Protein AF-A0A1M3E3Q7-F1 (afdb_monomer)

Radius of gyration: 22.4 Å; Cα contacts (8 Å, |Δi|>4): 64; chains: 1; bounding box: 59×40×52 Å

pLDDT: mean 84.43, std 12.58, range [46.28, 97.56]

Secondary structure (DSSP, 8-state):
--GGGHHHHHHHHHHHHHHHHHHHHHHGGG---SEE-HHHHHHHTTS-HHHHHHHHHTT-S--B--SGGG--BEEHHHHHHHHHHT----HHHHHHHHHHHHHHHTT-

Nearest PDB structures (foldseek):
  6amk-assembly1_A  TM=8.339E-01  e=7.427E-02  Streptomyces venezuelae
  5d90-assembly2_C  TM=5.795E-01  e=1.179E-01  Haemophilus influenzae Rd KW20
  2zhh-assembly1_A-2  TM=8.314E-01  e=7.998E-01  Escherichia coli K-12
  6jyw-assembly1_B  TM=6.254E-01  e=6.142E-01  Pseudomonas putida
  3hh0-assembly1_A  TM=6.150E-01  e=1.766E+00  Bacillus cereus ATCC 14579

Solvent-accessible surface area (backbone atoms only — not comparable to full-atom values): 6408 Å² total; per-residue (Å²): 133,70,77,82,55,51,65,61,53,51,52,54,49,50,52,52,50,52,53,49,51,55,52,49,60,68,58,63,77,71,72,72,59,63,70,28,49,59,66,55,49,18,59,76,67,74,49,53,58,65,57,51,52,52,31,50,76,68,65,72,52,74,71,43,67,80,35,79,96,59,36,63,33,28,49,46,69,52,47,51,52,54,54,55,72,73,53,80,79,47,77,64,54,57,50,53,54,50,52,55,52,54,57,59,61,74,74,112

Sequence (108 aa):
MNFEEVPGAIEQIFEKISEINNKIEKSSVNELPEVMSIEQVAEMLHCSKQTIYNRISQKTIPHTKNGENGATLFLRSDVLSWLRSFSIKTKQDQFTERESKLKSVRKK

Foldseek 3Di:
DDPVCVVVVVVVVVVVVVVVVVVVVVVPPDPDDQKDALVSLCVVVVHDSVVVVVCVVVVLADWDQPDVVSGIIDGPVRRVVSVVVPDDDDPVNVVVVVVVVVVVVVVD

Mean predicted aligned error: 12.28 Å

Structure (mmCIF, N/CA/C/O backbone):
data_AF-A0A1M3E3Q7-F1
#
_entry.id   AF-A0A1M3E3Q7-F1
#
loop_
_atom_site.group_PDB
_atom_site.id
_atom_site.type_symbol
_atom_site.label_atom_id
_atom_site.label_alt_id
_atom_site.label_comp_id
_atom_site.label_asym_id
_atom_site.label_entity_id
_atom_site.label_seq_id
_atom_site.pdbx_PDB_ins_code
_atom_site.Cartn_x
_atom_site.Cartn_y
_atom_site.Cartn_z
_atom_site.occupancy
_atom_site.B_iso_or_equiv
_atom_site.auth_seq_id
_atom_site.auth_comp_id
_atom_site.auth_asym_id
_atom_site.auth_atom_id
_atom_site.pdbx_PDB_model_num
ATOM 1 N N . MET A 1 1 ? -47.228 -4.442 27.120 1.00 48.84 1 MET A N 1
ATOM 2 C CA . MET A 1 1 ? -46.301 -3.575 26.365 1.00 48.84 1 MET A CA 1
ATOM 3 C C . MET A 1 1 ? -46.715 -2.156 26.704 1.00 48.84 1 MET A C 1
ATOM 5 O O . MET A 1 1 ? -47.843 -1.808 26.378 1.00 48.84 1 MET A O 1
ATOM 9 N N . ASN A 1 2 ? -45.931 -1.431 27.507 1.00 58.50 2 ASN A N 1
ATOM 10 C CA . ASN A 1 2 ? -46.343 -0.107 27.974 1.00 58.50 2 ASN A CA 1
ATOM 11 C C . ASN A 1 2 ? -46.080 0.911 26.857 1.00 58.50 2 ASN A C 1
ATOM 13 O O . ASN A 1 2 ? -44.958 1.023 26.370 1.00 58.50 2 ASN A O 1
ATOM 17 N N . PHE A 1 3 ? -47.125 1.602 26.406 1.00 66.31 3 PHE A N 1
ATOM 18 C CA . PHE A 1 3 ? -47.060 2.529 25.268 1.00 66.31 3 PHE A CA 1
ATOM 19 C C . PHE A 1 3 ? -46.198 3.770 25.578 1.00 66.31 3 PHE A C 1
ATOM 21 O O . PHE A 1 3 ? -45.718 4.442 24.670 1.00 66.31 3 PHE A O 1
ATOM 28 N N . GLU A 1 4 ? -45.945 4.032 26.862 1.00 69.25 4 GLU A N 1
ATOM 29 C CA . GLU A 1 4 ? -45.153 5.161 27.363 1.00 69.25 4 GLU A CA 1
ATOM 30 C C . GLU A 1 4 ? -43.641 5.030 27.119 1.00 69.25 4 GLU A C 1
ATOM 32 O O . GLU A 1 4 ? -42.935 6.032 27.132 1.00 69.25 4 GLU A O 1
ATOM 37 N N . GLU A 1 5 ? -43.127 3.826 26.847 1.00 72.88 5 GLU A N 1
ATOM 38 C CA . GLU A 1 5 ? -41.692 3.603 26.584 1.00 72.88 5 GLU A CA 1
ATOM 39 C C . GLU A 1 5 ? -41.327 3.778 25.098 1.00 72.88 5 GLU A C 1
ATOM 41 O O . GLU A 1 5 ? -40.152 3.865 24.734 1.00 72.88 5 GLU A O 1
ATOM 46 N N . VAL A 1 6 ? -42.336 3.851 24.223 1.00 79.62 6 VAL A N 1
ATOM 47 C CA . VAL A 1 6 ? -42.168 3.944 22.765 1.00 79.62 6 VAL A CA 1
ATOM 48 C C . VAL A 1 6 ? -41.460 5.237 22.334 1.00 79.62 6 VAL A C 1
ATOM 50 O O . VAL A 1 6 ? -40.537 5.140 21.523 1.00 79.62 6 VAL A O 1
ATOM 53 N N . PRO A 1 7 ? -41.797 6.431 22.867 1.00 83.50 7 PRO A N 1
ATOM 54 C CA . PRO A 1 7 ? -41.112 7.667 22.486 1.00 83.50 7 PRO A CA 1
ATOM 55 C C . PRO A 1 7 ? -39.610 7.638 22.806 1.00 83.50 7 PRO A C 1
ATOM 57 O O . PRO A 1 7 ? -38.795 7.988 21.956 1.00 83.50 7 PRO A O 1
ATOM 60 N N . GLY A 1 8 ? -39.233 7.127 23.984 1.00 82.94 8 GLY A N 1
ATOM 61 C CA . GLY A 1 8 ? -37.827 7.024 24.392 1.00 82.94 8 GLY A CA 1
ATOM 62 C C . GLY A 1 8 ? -37.039 5.984 23.589 1.00 82.94 8 GLY A C 1
ATOM 63 O O . GLY A 1 8 ? -35.859 6.177 23.296 1.00 82.94 8 GLY A O 1
ATOM 64 N N . ALA A 1 9 ? -37.684 4.890 23.176 1.00 85.88 9 ALA A N 1
ATOM 65 C CA . ALA A 1 9 ? -37.066 3.917 22.277 1.00 85.88 9 ALA A CA 1
ATOM 66 C C . ALA A 1 9 ? -36.788 4.514 20.885 1.00 85.88 9 ALA A C 1
ATOM 68 O O . ALA A 1 9 ? -35.755 4.218 20.285 1.00 85.88 9 ALA A O 1
ATOM 69 N N . ILE A 1 10 ? -37.678 5.378 20.383 1.00 88.56 10 ILE A N 1
ATOM 70 C CA . ILE A 1 10 ? -37.504 6.073 19.100 1.00 88.56 10 ILE A CA 1
ATOM 71 C C . ILE A 1 10 ? -36.341 7.070 19.172 1.00 88.56 10 ILE A C 1
ATOM 73 O O . ILE A 1 10 ? -35.518 7.091 18.258 1.00 88.56 10 ILE A O 1
ATOM 77 N N . GLU A 1 11 ? -36.222 7.834 20.261 1.00 90.69 11 GLU A N 1
ATOM 78 C CA . GLU A 1 11 ? -35.084 8.740 20.489 1.00 90.69 11 GLU A CA 1
ATOM 79 C C . GLU A 1 11 ? -33.744 7.996 20.465 1.00 90.69 11 GLU A C 1
ATOM 81 O O . GLU A 1 11 ? -32.835 8.375 19.726 1.00 90.69 11 GLU A O 1
ATOM 86 N N . GLN A 1 12 ? -33.648 6.870 21.177 1.00 89.88 12 GLN A N 1
ATOM 87 C CA . GLN A 1 12 ? -32.428 6.056 21.189 1.00 89.88 12 GLN A CA 1
ATOM 88 C C . GLN A 1 12 ? -32.084 5.471 19.813 1.00 89.88 12 GLN A C 1
ATOM 90 O O . GLN A 1 12 ? -30.909 5.318 19.469 1.00 89.88 12 GLN A O 1
ATOM 95 N N . ILE A 1 13 ? -33.092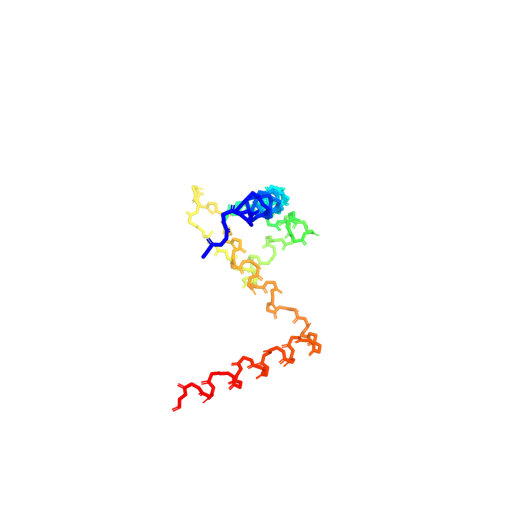 5.108 19.016 1.00 93.06 13 ILE A N 1
ATOM 96 C CA . ILE A 1 13 ? -32.881 4.647 17.639 1.00 93.06 13 ILE A CA 1
ATOM 97 C C . ILE A 1 13 ? -32.356 5.798 16.780 1.00 93.06 13 ILE A C 1
ATOM 99 O O . ILE A 1 13 ? -31.414 5.597 16.014 1.00 93.06 13 ILE A O 1
ATOM 103 N N . PHE A 1 14 ? -32.917 6.998 16.926 1.00 93.62 14 PHE A N 1
ATOM 104 C CA . PHE A 1 14 ? -32.492 8.173 16.173 1.00 93.62 14 PHE A CA 1
ATOM 105 C C . PHE A 1 14 ? -31.039 8.559 16.485 1.00 93.62 14 PHE A C 1
ATOM 107 O O . PHE A 1 14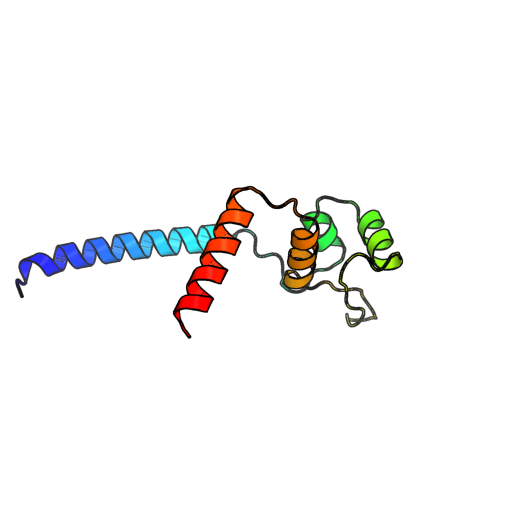 ? -30.249 8.772 15.563 1.00 93.62 14 PHE A O 1
ATOM 114 N N . GLU A 1 15 ? -30.650 8.556 17.765 1.00 93.75 15 GLU A N 1
ATOM 115 C CA . GLU A 1 15 ? -29.261 8.779 18.186 1.00 93.75 15 GLU A CA 1
ATOM 116 C C . GLU A 1 15 ? -28.311 7.746 17.576 1.00 93.75 15 GLU A C 1
ATOM 118 O O . GLU A 1 15 ? -27.303 8.106 16.963 1.00 93.75 15 GLU A O 1
ATOM 123 N N . LYS A 1 16 ? -28.659 6.455 17.652 1.00 91.25 16 LYS A N 1
ATOM 124 C CA . LYS A 1 16 ? -27.838 5.384 17.069 1.00 91.25 16 LYS A CA 1
ATOM 125 C C . LYS A 1 16 ? -27.718 5.495 15.550 1.00 91.25 16 LYS A C 1
ATOM 127 O O . LYS A 1 16 ? -26.638 5.251 15.016 1.00 91.25 16 LYS A O 1
ATOM 132 N N . ILE A 1 17 ? -28.787 5.874 14.847 1.00 93.00 17 ILE A N 1
ATOM 133 C CA . ILE A 1 17 ? -28.752 6.114 13.396 1.00 93.00 17 ILE A CA 1
ATOM 134 C C . ILE A 1 17 ? -27.830 7.296 13.073 1.00 93.00 17 ILE A C 1
ATOM 136 O O . ILE A 1 17 ? -27.012 7.199 12.159 1.00 93.00 17 ILE A O 1
ATOM 140 N N . SER A 1 18 ? -27.901 8.382 13.845 1.00 91.56 18 SER A N 1
ATOM 141 C CA . SER A 1 18 ? -27.027 9.548 13.677 1.00 91.56 18 SER A CA 1
ATOM 142 C C . SER A 1 18 ? -25.550 9.209 13.910 1.00 91.56 18 SER A C 1
ATOM 144 O O . SER A 1 18 ? -24.679 9.625 13.140 1.00 91.56 18 SER A O 1
ATOM 146 N N . GLU A 1 19 ? -25.241 8.396 14.923 1.00 91.25 19 GLU A N 1
ATOM 147 C CA . GLU A 1 19 ? -23.881 7.898 15.151 1.00 91.25 19 GLU A CA 1
ATOM 148 C C . GLU A 1 19 ? -23.374 7.023 14.002 1.00 91.25 19 GLU A C 1
ATOM 150 O O . GLU A 1 19 ? -22.210 7.133 13.609 1.00 91.25 19 GLU A O 1
ATOM 155 N N . ILE A 1 20 ? -24.229 6.140 13.476 1.00 88.62 20 ILE A N 1
ATOM 156 C CA . ILE A 1 20 ? -23.893 5.277 12.340 1.00 88.62 20 ILE A CA 1
ATOM 157 C C . ILE A 1 20 ? -23.601 6.134 11.107 1.00 88.62 20 ILE A C 1
ATOM 159 O O . ILE A 1 20 ? -22.542 5.966 10.507 1.00 88.62 20 ILE A O 1
ATOM 163 N N . ASN A 1 21 ? -24.467 7.095 10.778 1.00 86.62 21 ASN A N 1
ATOM 164 C CA . ASN A 1 21 ? -24.272 7.989 9.634 1.00 86.62 21 ASN A CA 1
ATOM 165 C C . ASN A 1 21 ? -22.976 8.800 9.763 1.00 86.62 21 ASN A C 1
ATOM 167 O O . ASN A 1 21 ? -22.167 8.811 8.840 1.00 86.62 21 ASN A O 1
ATOM 171 N N . ASN A 1 22 ? -22.698 9.363 10.943 1.00 84.75 22 ASN A N 1
ATOM 172 C CA . ASN A 1 22 ? -21.440 10.066 11.208 1.00 84.75 22 ASN A CA 1
ATOM 173 C C . ASN A 1 22 ? -20.201 9.167 11.054 1.00 84.75 22 ASN A C 1
ATOM 175 O O . ASN A 1 22 ? -19.147 9.624 10.610 1.00 84.75 22 ASN A O 1
ATOM 179 N N . LYS A 1 23 ? -20.287 7.889 11.447 1.00 81.88 23 LYS A N 1
ATOM 180 C CA . LYS A 1 23 ? -19.190 6.924 11.265 1.00 81.88 23 LYS A CA 1
ATOM 181 C C . LYS A 1 23 ? -19.009 6.553 9.793 1.00 81.88 23 LYS A C 1
ATOM 183 O O . LYS A 1 23 ? -17.867 6.401 9.364 1.00 81.88 23 LYS A O 1
ATOM 188 N N . 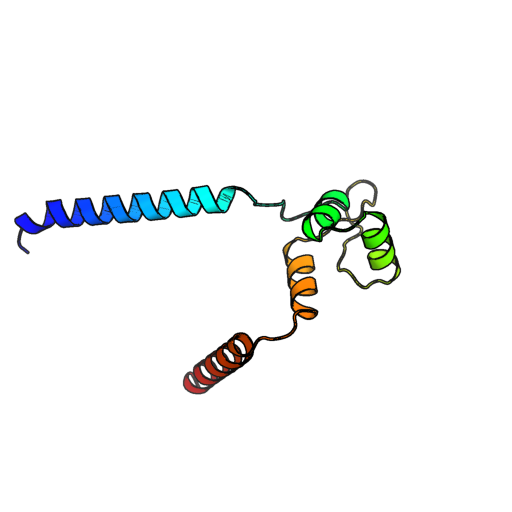ILE A 1 24 ? -20.093 6.443 9.028 1.00 76.75 24 ILE A N 1
ATOM 189 C CA . ILE A 1 24 ? -20.055 6.170 7.586 1.00 76.75 24 ILE A CA 1
ATOM 190 C C . ILE A 1 24 ? -19.430 7.354 6.837 1.00 76.75 24 ILE A C 1
ATOM 192 O O . ILE A 1 24 ? -18.466 7.155 6.103 1.00 76.75 24 ILE A O 1
ATOM 196 N N . GLU A 1 25 ? -19.876 8.585 7.096 1.00 70.44 25 GLU A N 1
ATOM 197 C CA . GLU A 1 25 ? -19.335 9.794 6.452 1.00 70.44 25 GLU A CA 1
ATOM 198 C C . GLU A 1 25 ? -17.845 10.005 6.753 1.00 70.44 25 GLU A C 1
ATOM 200 O O . GLU A 1 25 ? -17.056 10.336 5.868 1.00 7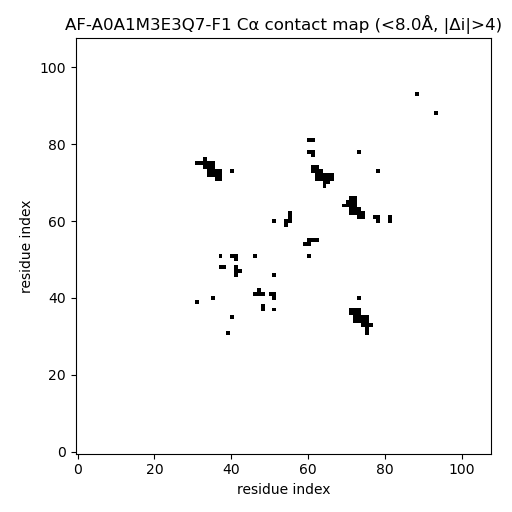0.44 25 GLU A O 1
ATOM 205 N N . LYS A 1 26 ? -17.413 9.731 7.990 1.00 65.12 26 LYS A N 1
ATOM 206 C CA . LYS A 1 26 ? -15.986 9.768 8.357 1.00 65.12 26 LYS A CA 1
ATOM 207 C C . LYS A 1 26 ? -15.177 8.639 7.714 1.00 65.12 26 LYS A C 1
ATOM 209 O O . LYS A 1 26 ? -13.969 8.790 7.544 1.00 65.12 26 LYS A O 1
ATOM 214 N N . SER A 1 27 ? -15.821 7.531 7.348 1.00 58.66 27 SER A N 1
ATOM 215 C CA . SER A 1 27 ? -15.175 6.404 6.663 1.00 58.66 27 SER A CA 1
ATOM 216 C C . SER A 1 27 ? -15.007 6.658 5.160 1.00 58.66 27 SER A C 1
ATOM 218 O O . SER A 1 27 ? -14.032 6.189 4.581 1.00 58.66 27 SER A O 1
ATOM 220 N N . SER A 1 28 ? -15.879 7.468 4.542 1.00 54.53 28 SER A N 1
ATOM 221 C CA . SER A 1 28 ? -15.819 7.797 3.106 1.00 54.53 28 SER A CA 1
ATOM 222 C C . SER A 1 28 ? -14.715 8.785 2.696 1.00 54.53 28 SER A C 1
ATOM 224 O O . SER A 1 28 ? -14.512 9.016 1.509 1.00 54.53 28 SER A O 1
ATOM 226 N N . VAL A 1 29 ? -13.963 9.368 3.639 1.00 52.84 29 VAL A N 1
ATOM 227 C CA . VAL A 1 29 ? -12.976 10.426 3.329 1.00 52.84 29 VAL A CA 1
ATOM 228 C C . VAL A 1 29 ? -11.687 9.888 2.673 1.00 52.84 29 VAL A C 1
ATOM 230 O O . VAL A 1 29 ? -10.889 10.677 2.186 1.00 52.84 29 VAL A O 1
ATOM 233 N N . ASN A 1 30 ? -11.460 8.568 2.591 1.00 54.12 30 ASN A N 1
ATOM 234 C CA . ASN A 1 30 ? -10.222 8.006 2.012 1.00 54.12 30 ASN A CA 1
ATOM 235 C C . ASN A 1 30 ? -10.414 6.672 1.267 1.00 54.12 30 ASN A C 1
ATOM 237 O O . ASN A 1 30 ? -9.582 5.759 1.369 1.00 54.12 30 ASN A O 1
ATOM 241 N N . GLU A 1 31 ? -11.498 6.521 0.510 1.00 64.25 31 GLU A N 1
ATOM 242 C CA . GLU A 1 31 ? -11.639 5.364 -0.378 1.00 64.25 31 GLU A CA 1
ATOM 243 C C . GLU A 1 31 ? -10.825 5.591 -1.658 1.00 64.25 31 GLU A C 1
ATOM 245 O O . GLU A 1 31 ? -11.327 6.002 -2.699 1.00 64.25 31 GLU A O 1
ATOM 250 N N . LEU A 1 32 ? -9.514 5.346 -1.561 1.00 63.94 32 LEU A N 1
ATOM 251 C CA . LEU A 1 32 ? -8.674 5.116 -2.738 1.00 63.94 32 LEU A CA 1
ATOM 252 C C . LEU A 1 32 ? -9.364 4.073 -3.638 1.00 63.94 32 LEU A C 1
ATOM 254 O O . LEU A 1 32 ? -9.857 3.071 -3.103 1.00 63.94 32 LEU A O 1
ATOM 258 N N . PRO A 1 33 ? -9.361 4.268 -4.969 1.00 76.38 33 PRO A N 1
ATOM 259 C CA . PRO A 1 33 ? -9.989 3.339 -5.898 1.00 76.38 33 PRO A CA 1
ATOM 260 C C . PRO A 1 33 ? -9.521 1.898 -5.681 1.00 76.38 33 PRO A C 1
ATOM 262 O O . PRO A 1 33 ? -8.367 1.650 -5.323 1.00 76.38 33 PRO A O 1
ATOM 265 N N . GLU A 1 34 ? -10.407 0.932 -5.929 1.00 87.69 34 GLU A N 1
ATOM 266 C CA . GLU A 1 34 ? -10.056 -0.491 -5.842 1.00 87.69 34 GLU A CA 1
ATOM 267 C C . GLU A 1 34 ? -8.925 -0.850 -6.817 1.00 87.69 34 GLU A C 1
ATOM 269 O O . GLU A 1 34 ? -8.013 -1.603 -6.467 1.00 87.69 34 GLU A O 1
ATOM 274 N N . VAL A 1 35 ? -8.949 -0.246 -8.007 1.00 91.62 35 VAL A N 1
ATOM 275 C CA . VAL A 1 35 ? -7.889 -0.324 -9.012 1.00 91.62 35 VAL A CA 1
ATOM 276 C C . VAL A 1 35 ? -7.076 0.963 -8.977 1.00 91.62 35 VAL A C 1
ATOM 278 O O . VAL A 1 35 ? -7.592 2.036 -9.274 1.00 91.62 35 VAL A O 1
ATOM 281 N N . MET A 1 36 ? -5.796 0.850 -8.644 1.00 93.62 36 MET A N 1
ATOM 282 C CA . MET A 1 36 ? -4.888 1.976 -8.472 1.00 93.62 36 MET A CA 1
ATOM 283 C C . MET A 1 36 ? -3.855 2.060 -9.600 1.00 93.62 36 MET A C 1
ATOM 285 O O . MET A 1 36 ? -3.330 1.039 -10.062 1.00 93.62 36 MET A O 1
ATOM 289 N N . SER A 1 37 ? -3.525 3.289 -10.005 1.00 94.56 37 SER A N 1
ATOM 290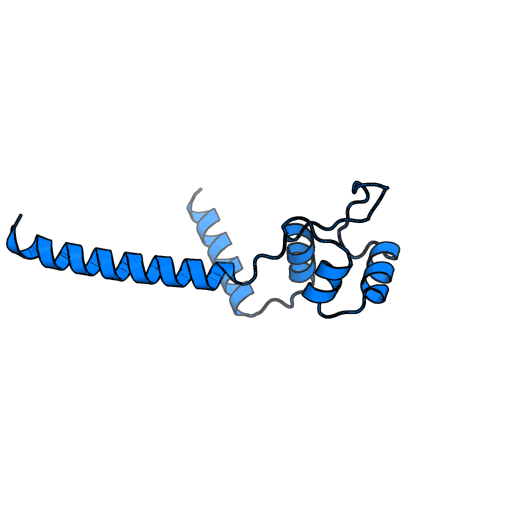 C CA . SER A 1 37 ? -2.359 3.582 -10.844 1.00 94.56 37 SER A CA 1
ATOM 291 C C . SER A 1 37 ? -1.060 3.520 -10.033 1.00 94.56 37 SER A C 1
ATOM 293 O O . SER A 1 37 ? -1.062 3.425 -8.800 1.00 94.56 37 SER A O 1
ATOM 295 N N . ILE A 1 38 ? 0.082 3.615 -10.718 1.00 94.44 38 ILE A N 1
ATOM 296 C CA . ILE A 1 38 ? 1.384 3.655 -10.046 1.00 94.44 38 ILE A CA 1
ATOM 297 C C . ILE A 1 38 ? 1.532 4.877 -9.122 1.00 94.44 38 ILE A C 1
ATOM 299 O O . ILE A 1 38 ? 2.148 4.764 -8.064 1.00 94.44 38 ILE A O 1
ATOM 303 N N . GLU A 1 39 ? 0.944 6.023 -9.480 1.00 94.44 39 GLU A N 1
ATOM 304 C CA . GLU A 1 39 ? 0.903 7.241 -8.659 1.00 94.44 39 GLU A CA 1
ATOM 305 C C . GLU A 1 39 ? 0.178 6.998 -7.339 1.00 94.44 39 GLU A C 1
ATOM 307 O O . GLU A 1 39 ? 0.720 7.292 -6.278 1.00 94.44 39 GLU A O 1
ATOM 312 N N . GLN A 1 40 ? -1.018 6.415 -7.409 1.00 94.75 40 GLN A N 1
ATOM 313 C CA . GLN A 1 40 ? -1.861 6.163 -6.242 1.00 94.75 40 GLN A CA 1
ATOM 314 C C . GLN A 1 40 ? -1.217 5.144 -5.295 1.00 94.75 40 GLN A C 1
ATOM 316 O O . GLN A 1 40 ? -1.282 5.288 -4.077 1.00 94.75 40 GLN A O 1
ATOM 321 N N . VAL A 1 41 ? -0.525 4.136 -5.835 1.00 95.56 41 VAL A N 1
ATOM 322 C CA . VAL A 1 41 ? 0.237 3.168 -5.026 1.00 95.56 41 VAL A CA 1
ATOM 323 C C . VAL A 1 41 ? 1.453 3.825 -4.378 1.00 95.56 41 VAL A C 1
ATOM 325 O O . VAL A 1 41 ? 1.762 3.541 -3.221 1.00 95.56 41 VAL A O 1
ATOM 328 N N . ALA A 1 42 ? 2.156 4.691 -5.110 1.00 96.00 42 ALA A N 1
ATOM 329 C CA . ALA A 1 42 ? 3.304 5.426 -4.593 1.00 96.00 42 ALA A CA 1
ATOM 330 C C . ALA A 1 42 ? 2.898 6.348 -3.431 1.00 96.00 42 ALA A C 1
ATOM 332 O O . ALA A 1 42 ? 3.572 6.359 -2.400 1.00 96.00 42 ALA A O 1
ATOM 333 N N . GLU A 1 43 ? 1.765 7.039 -3.568 1.00 95.12 43 GLU A N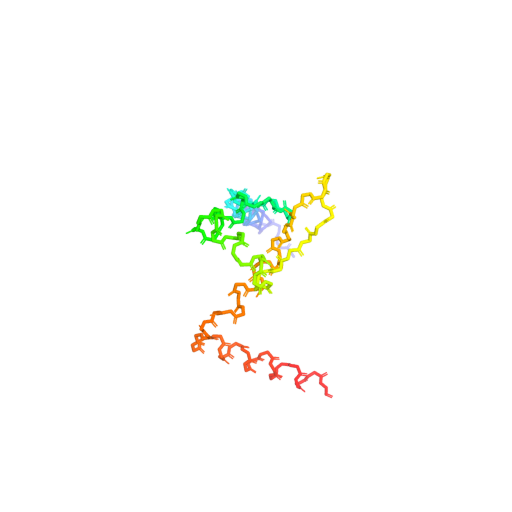 1
ATOM 334 C CA . GLU A 1 43 ? 1.160 7.853 -2.514 1.00 95.12 43 GLU A CA 1
ATOM 335 C C . GLU A 1 43 ? 0.732 6.999 -1.314 1.00 95.12 43 GLU A C 1
ATOM 337 O O . GLU A 1 43 ? 1.145 7.278 -0.190 1.00 95.12 43 GLU A O 1
ATOM 342 N N . MET A 1 44 ? 0.011 5.896 -1.550 1.00 93.31 44 MET A N 1
ATOM 343 C CA . MET A 1 44 ? -0.452 4.988 -0.493 1.00 93.31 44 MET A CA 1
ATOM 344 C C . MET A 1 44 ? 0.698 4.381 0.324 1.00 93.31 44 MET A C 1
ATOM 346 O O . MET A 1 44 ? 0.555 4.147 1.522 1.00 93.31 44 MET A O 1
ATOM 350 N N . LEU A 1 45 ? 1.833 4.090 -0.315 1.00 94.44 45 LEU A N 1
ATOM 351 C CA . LEU A 1 45 ? 3.009 3.505 0.335 1.00 94.44 45 LEU A CA 1
ATOM 352 C C . LEU A 1 45 ? 4.038 4.556 0.781 1.00 94.44 45 LEU A C 1
ATOM 354 O O . LEU A 1 45 ? 5.111 4.173 1.250 1.00 94.44 45 LEU A O 1
ATOM 358 N N . HIS A 1 46 ? 3.735 5.849 0.614 1.00 95.06 46 HIS A N 1
ATOM 359 C CA . HIS A 1 46 ? 4.624 6.973 0.911 1.00 95.06 46 HIS A CA 1
ATOM 360 C C . HIS A 1 46 ? 6.040 6.802 0.327 1.00 95.06 46 HIS A C 1
ATOM 362 O O . HIS A 1 46 ? 7.048 6.997 1.007 1.00 95.06 46 HIS A O 1
ATOM 368 N N . CYS A 1 47 ? 6.136 6.411 -0.947 1.00 95.69 47 CYS A N 1
ATOM 369 C CA . CYS A 1 47 ? 7.414 6.222 -1.637 1.00 95.69 47 CYS A CA 1
ATOM 370 C C . CYS A 1 47 ? 7.404 6.802 -3.057 1.00 95.69 47 CYS A C 1
ATOM 372 O O . CYS A 1 47 ? 6.364 7.180 -3.584 1.00 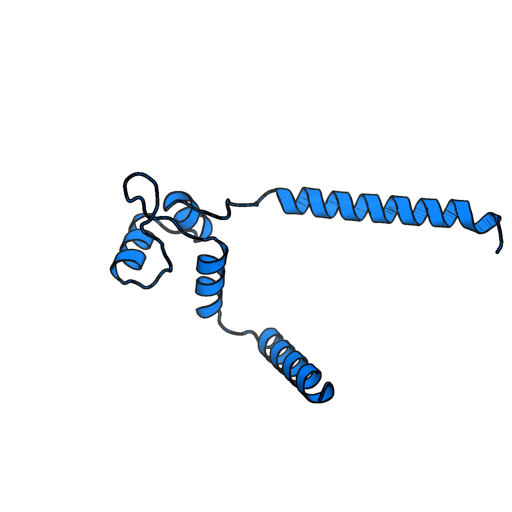95.69 47 CYS A O 1
ATOM 374 N N . SER A 1 48 ? 8.567 6.868 -3.708 1.00 97.38 48 SER A N 1
ATOM 375 C CA . SER A 1 48 ? 8.659 7.386 -5.080 1.00 97.38 48 SER A CA 1
ATOM 376 C C . SER A 1 48 ? 8.092 6.405 -6.120 1.00 97.38 48 SER A C 1
ATOM 378 O O . SER A 1 48 ? 8.173 5.186 -5.942 1.00 97.38 48 SER A O 1
ATOM 380 N N . LYS A 1 49 ? 7.624 6.914 -7.273 1.00 96.75 49 LYS A N 1
ATOM 381 C CA . LYS A 1 49 ? 7.237 6.063 -8.422 1.00 96.75 49 LYS A CA 1
ATOM 382 C C . LYS A 1 49 ? 8.379 5.137 -8.857 1.00 96.75 49 LYS A C 1
ATOM 384 O O . LYS A 1 49 ? 8.143 3.981 -9.194 1.00 96.75 49 LYS A O 1
ATOM 389 N N . GLN A 1 50 ? 9.623 5.621 -8.787 1.00 97.25 50 GLN A N 1
ATOM 390 C CA . GLN A 1 50 ? 10.816 4.835 -9.109 1.00 97.25 50 GLN A CA 1
ATOM 391 C C . GLN A 1 50 ? 10.955 3.609 -8.199 1.00 97.25 50 GLN A C 1
ATOM 393 O O . GLN A 1 50 ? 11.277 2.517 -8.662 1.00 97.25 50 GLN A O 1
ATOM 398 N N . THR A 1 51 ? 10.668 3.766 -6.905 1.00 97.50 51 THR A N 1
ATOM 399 C CA . THR A 1 51 ? 10.659 2.656 -5.947 1.00 97.50 51 THR A CA 1
ATOM 400 C C . THR A 1 51 ? 9.621 1.605 -6.335 1.00 97.50 51 THR A C 1
ATOM 402 O O . THR A 1 51 ? 9.912 0.412 -6.264 1.00 97.50 51 THR A O 1
ATOM 405 N N . ILE A 1 52 ? 8.437 2.026 -6.790 1.00 97.12 52 ILE A N 1
ATOM 406 C CA . ILE A 1 52 ? 7.414 1.096 -7.275 1.00 97.12 52 ILE A CA 1
ATOM 407 C C . ILE A 1 52 ? 7.884 0.379 -8.545 1.00 97.12 52 ILE A C 1
ATOM 409 O O . ILE A 1 52 ? 7.811 -0.845 -8.589 1.00 97.12 52 ILE A O 1
ATOM 413 N N . TYR A 1 53 ? 8.463 1.082 -9.524 1.00 96.38 53 TYR A N 1
ATOM 414 C CA . TYR A 1 53 ? 9.040 0.446 -10.718 1.00 96.38 53 TYR A CA 1
ATOM 415 C C . TYR A 1 53 ? 10.117 -0.595 -10.384 1.00 96.38 53 TYR A C 1
ATOM 417 O O . TYR A 1 53 ? 10.108 -1.686 -10.954 1.00 96.38 53 TYR A O 1
ATOM 425 N N . ASN A 1 54 ? 10.994 -0.309 -9.418 1.00 97.56 54 ASN A N 1
ATOM 426 C CA . ASN A 1 54 ? 11.986 -1.275 -8.940 1.00 97.56 54 ASN A CA 1
ATOM 427 C C . ASN A 1 54 ? 11.321 -2.510 -8.307 1.00 97.56 54 ASN A C 1
ATOM 429 O O . ASN A 1 54 ? 11.753 -3.635 -8.536 1.00 97.56 54 ASN A O 1
ATOM 433 N N . ARG A 1 55 ? 10.239 -2.330 -7.538 1.00 96.88 55 ARG A N 1
ATOM 434 C CA . ARG A 1 55 ? 9.483 -3.454 -6.960 1.00 96.88 55 ARG A CA 1
ATOM 435 C C . ARG A 1 55 ? 8.772 -4.286 -8.030 1.00 96.88 55 ARG A C 1
ATOM 437 O O . ARG A 1 55 ? 8.733 -5.509 -7.915 1.00 96.88 55 ARG A O 1
ATOM 444 N N . ILE A 1 56 ? 8.245 -3.648 -9.079 1.00 95.56 56 ILE A N 1
ATOM 445 C CA . ILE A 1 56 ? 7.650 -4.333 -10.239 1.00 95.56 56 ILE A CA 1
ATOM 446 C C . ILE A 1 56 ? 8.714 -5.183 -10.942 1.00 95.56 56 ILE A C 1
ATOM 448 O O . ILE A 1 56 ? 8.486 -6.368 -11.185 1.00 95.56 56 ILE A O 1
ATOM 452 N N . SER A 1 57 ? 9.882 -4.606 -11.251 1.00 95.81 57 SER A N 1
ATOM 453 C CA . SER A 1 57 ? 10.950 -5.316 -11.968 1.00 95.81 57 SER A CA 1
ATOM 454 C C . SER A 1 57 ? 11.517 -6.483 -11.157 1.00 95.81 57 SER A C 1
ATOM 456 O O . SER A 1 57 ? 11.780 -7.548 -11.714 1.00 95.81 57 SER A O 1
ATOM 458 N N . GLN A 1 58 ? 11.609 -6.327 -9.834 1.00 96.62 58 GLN A N 1
ATOM 459 C CA . GLN A 1 58 ? 11.991 -7.385 -8.895 1.00 96.62 58 GLN A CA 1
ATOM 460 C C . GLN A 1 58 ? 10.865 -8.392 -8.607 1.00 96.62 58 GLN A C 1
ATOM 462 O O . GLN A 1 58 ? 11.091 -9.354 -7.877 1.00 96.62 58 GLN A O 1
ATOM 467 N N . LYS A 1 59 ? 9.658 -8.186 -9.155 1.00 94.56 59 LYS A N 1
ATOM 468 C CA . LYS A 1 59 ? 8.456 -9.002 -8.905 1.00 94.56 59 LYS A CA 1
ATOM 469 C C . LYS A 1 59 ? 8.105 -9.127 -7.419 1.00 94.56 59 LYS A C 1
ATOM 471 O O . LYS A 1 59 ? 7.583 -10.151 -6.986 1.00 94.56 59 LYS A O 1
ATOM 476 N N . THR A 1 60 ? 8.399 -8.094 -6.633 1.00 94.94 60 THR A N 1
ATOM 477 C CA . THR A 1 60 ? 8.133 -8.106 -5.192 1.00 94.94 60 THR A CA 1
ATOM 478 C C . THR A 1 60 ? 6.742 -7.599 -4.865 1.00 94.94 60 THR A C 1
ATOM 480 O O . THR A 1 60 ? 6.161 -8.108 -3.919 1.00 94.94 60 THR A O 1
ATOM 483 N N . ILE A 1 61 ? 6.192 -6.652 -5.635 1.00 95.50 61 ILE A N 1
ATOM 484 C CA . ILE A 1 61 ? 4.839 -6.105 -5.441 1.00 95.50 61 ILE A CA 1
ATOM 485 C C . ILE A 1 61 ? 3.822 -6.741 -6.418 1.00 95.50 61 ILE A C 1
ATOM 487 O O . ILE A 1 61 ? 4.122 -6.843 -7.618 1.00 95.50 61 ILE A O 1
ATOM 491 N N . PRO A 1 62 ? 2.622 -7.150 -5.952 1.00 96.00 62 PRO A N 1
ATOM 492 C CA . PRO A 1 62 ? 1.552 -7.638 -6.822 1.00 96.00 62 PRO A CA 1
ATOM 493 C C . PRO A 1 62 ? 1.095 -6.559 -7.804 1.00 96.00 62 PRO A C 1
ATOM 495 O O . PRO A 1 62 ? 0.863 -5.420 -7.406 1.00 96.00 62 PRO A O 1
ATOM 498 N N . HIS A 1 63 ? 0.976 -6.909 -9.083 1.00 96.00 63 HIS A N 1
ATOM 499 C CA . HIS A 1 63 ? 0.557 -5.994 -10.144 1.00 96.00 63 HIS A CA 1
ATOM 500 C C . HIS A 1 63 ? -0.045 -6.767 -11.323 1.00 96.00 63 HIS A C 1
ATOM 502 O O . HIS A 1 63 ? 0.255 -7.945 -11.518 1.00 96.00 63 HIS A O 1
ATOM 508 N N . THR A 1 64 ? -0.844 -6.084 -12.142 1.00 92.44 64 THR A N 1
ATOM 509 C CA . THR A 1 64 ? -1.462 -6.633 -13.357 1.00 92.44 64 THR A CA 1
ATOM 510 C C . THR A 1 64 ? -1.113 -5.762 -14.562 1.00 92.44 64 THR A C 1
ATOM 512 O O . THR A 1 64 ? -1.153 -4.538 -14.474 1.00 92.44 64 THR A O 1
ATOM 515 N N . LYS A 1 65 ? -0.790 -6.373 -15.709 1.00 87.94 65 LYS A N 1
ATOM 516 C CA . LYS A 1 65 ? -0.435 -5.670 -16.962 1.00 87.94 65 LYS A CA 1
ATOM 517 C C . LYS A 1 65 ? -1.578 -5.631 -17.985 1.00 87.94 65 LYS A C 1
ATOM 519 O O . LYS A 1 65 ? -1.338 -5.681 -19.185 1.00 87.94 65 LYS A O 1
ATOM 524 N N . ASN A 1 66 ? -2.815 -5.571 -17.499 1.00 86.06 66 ASN A N 1
ATOM 525 C CA . ASN A 1 66 ? -4.025 -5.645 -18.324 1.00 86.06 66 ASN A CA 1
ATOM 526 C C . ASN A 1 66 ? -4.794 -4.315 -18.341 1.00 86.06 66 ASN A C 1
ATOM 528 O O . ASN A 1 66 ? -5.996 -4.307 -18.587 1.00 86.06 66 ASN A O 1
ATOM 532 N N . GLY A 1 67 ? -4.128 -3.200 -18.028 1.00 80.94 67 GLY A N 1
ATOM 533 C CA . GLY A 1 67 ? -4.719 -1.876 -18.192 1.00 80.94 67 GLY A CA 1
ATOM 534 C C . GLY A 1 67 ? -4.817 -1.470 -19.661 1.00 80.94 67 GLY A C 1
ATOM 535 O O . GLY A 1 67 ? -4.184 -2.069 -20.537 1.00 80.94 67 GLY A O 1
ATOM 536 N N . GLU A 1 68 ? -5.582 -0.413 -19.926 1.00 84.12 68 GLU A N 1
ATOM 537 C CA . GLU A 1 68 ? -5.634 0.214 -21.247 1.00 84.12 68 GLU A CA 1
ATOM 538 C C . GLU A 1 68 ? -4.209 0.563 -21.718 1.00 84.12 68 GLU A C 1
ATOM 540 O O . GLU A 1 68 ? -3.386 1.050 -20.940 1.00 84.12 68 GLU A O 1
ATOM 545 N N . ASN A 1 69 ? -3.885 0.248 -22.976 1.00 82.94 69 ASN A N 1
ATOM 546 C CA . ASN A 1 69 ? -2.551 0.440 -23.565 1.00 82.94 69 ASN A CA 1
ATOM 547 C C . ASN A 1 69 ? -1.398 -0.289 -22.837 1.00 82.94 69 ASN A C 1
ATOM 549 O O . ASN A 1 69 ? -0.244 0.131 -22.916 1.00 82.94 69 ASN A O 1
ATOM 553 N N . GLY A 1 70 ? -1.685 -1.388 -22.126 1.00 83.19 70 GLY A N 1
ATOM 554 C CA . GLY A 1 70 ? -0.668 -2.167 -21.408 1.00 83.19 70 GLY A CA 1
ATOM 555 C C . GLY A 1 70 ? -0.185 -1.501 -20.118 1.00 83.19 70 GLY A C 1
ATOM 556 O O . GLY A 1 70 ? 0.869 -1.867 -19.585 1.00 83.19 70 GLY A O 1
ATOM 557 N N . ALA A 1 71 ? -0.942 -0.524 -19.606 1.00 87.31 71 ALA A N 1
ATOM 558 C CA . ALA A 1 71 ? -0.652 0.118 -18.335 1.00 87.31 71 ALA A CA 1
ATOM 559 C C . ALA A 1 71 ? -0.633 -0.906 -17.186 1.00 87.31 71 ALA A C 1
ATOM 561 O O . ALA A 1 71 ? -1.430 -1.849 -17.133 1.00 87.31 71 ALA A O 1
ATOM 562 N N . THR A 1 72 ? 0.298 -0.711 -16.249 1.00 93.06 72 THR A N 1
ATOM 563 C CA . THR A 1 72 ? 0.374 -1.529 -15.035 1.00 93.06 72 THR A CA 1
ATOM 564 C C . THR A 1 72 ? -0.601 -0.995 -13.994 1.00 93.06 72 THR A C 1
ATOM 566 O O . THR A 1 72 ? -0.527 0.172 -13.615 1.00 93.06 72 THR A O 1
ATOM 569 N N . LEU A 1 73 ? -1.491 -1.868 -13.532 1.00 94.88 73 LEU A N 1
ATOM 570 C CA . LEU A 1 73 ? -2.526 -1.578 -12.549 1.00 94.88 73 LEU A CA 1
ATOM 571 C C . LEU A 1 73 ? -2.338 -2.423 -11.292 1.00 94.88 73 LEU A C 1
ATOM 573 O O . LEU A 1 73 ? -1.733 -3.500 -11.319 1.00 94.88 73 LEU A O 1
ATOM 577 N N . PHE A 1 74 ? -2.890 -1.927 -10.192 1.00 95.62 74 PHE A N 1
ATOM 578 C CA . PHE A 1 74 ? -2.752 -2.524 -8.873 1.00 95.62 74 PHE A CA 1
ATOM 579 C C . PHE A 1 74 ? -4.116 -2.673 -8.223 1.00 95.62 74 PHE A C 1
ATOM 581 O O . PHE A 1 74 ? -4.882 -1.718 -8.183 1.00 95.62 74 PHE A O 1
ATOM 588 N N . LEU A 1 75 ? -4.399 -3.844 -7.662 1.00 94.62 75 LEU A N 1
ATOM 589 C CA . LEU A 1 75 ? -5.557 -4.007 -6.795 1.00 94.62 75 LEU A CA 1
ATOM 590 C C . LEU A 1 75 ? -5.187 -3.577 -5.379 1.00 94.62 75 LEU A C 1
ATOM 592 O O . LEU A 1 75 ? -4.195 -4.038 -4.809 1.00 94.62 75 LEU A O 1
ATOM 596 N N . ARG A 1 76 ? -5.995 -2.695 -4.792 1.00 93.81 76 ARG A N 1
ATOM 597 C CA . ARG A 1 76 ? -5.798 -2.198 -3.426 1.00 93.81 76 ARG A CA 1
ATOM 598 C C . ARG A 1 76 ? -5.770 -3.332 -2.408 1.00 93.81 76 ARG A C 1
ATOM 600 O O . ARG A 1 76 ? -4.901 -3.335 -1.537 1.00 93.81 76 ARG A O 1
ATOM 607 N N . SER A 1 77 ? -6.665 -4.310 -2.541 1.00 92.12 77 SER A N 1
ATOM 608 C CA . SER A 1 77 ? -6.702 -5.513 -1.700 1.00 92.12 77 SER A CA 1
ATOM 609 C C . SER A 1 77 ? -5.370 -6.262 -1.705 1.00 92.12 77 SER A C 1
ATOM 611 O O . SER A 1 77 ? -4.857 -6.622 -0.644 1.00 92.12 77 SER A O 1
ATOM 613 N N . ASP A 1 78 ? -4.783 -6.441 -2.885 1.00 94.75 78 ASP A N 1
ATOM 614 C CA . ASP A 1 78 ? -3.566 -7.226 -3.069 1.00 94.75 78 ASP A CA 1
ATOM 615 C C . ASP A 1 78 ? -2.355 -6.491 -2.512 1.00 94.75 78 ASP A C 1
ATOM 617 O O . ASP A 1 78 ? -1.548 -7.088 -1.801 1.00 94.75 78 ASP A O 1
ATOM 621 N N . VAL A 1 79 ? -2.253 -5.181 -2.759 1.00 94.94 79 VAL A N 1
ATOM 622 C CA . VAL A 1 79 ? -1.167 -4.363 -2.203 1.00 94.94 79 VAL A CA 1
ATOM 623 C C . VAL A 1 79 ? -1.264 -4.288 -0.676 1.00 94.94 79 VAL A C 1
ATOM 625 O O . VAL A 1 79 ? -0.242 -4.365 0.003 1.00 94.94 79 VAL A O 1
ATOM 628 N N . LEU A 1 80 ? -2.468 -4.199 -0.102 1.00 92.69 80 LEU A N 1
ATOM 629 C CA . LEU A 1 80 ? -2.652 -4.228 1.354 1.00 92.69 80 LEU A CA 1
ATOM 630 C C . LEU A 1 80 ? -2.331 -5.600 1.956 1.00 92.69 80 LEU A C 1
ATOM 632 O O . LEU A 1 80 ? -1.700 -5.672 3.010 1.00 92.69 80 LEU A O 1
ATOM 636 N N . SER A 1 81 ? -2.746 -6.689 1.307 1.00 92.31 81 SER A N 1
ATOM 637 C CA . SER A 1 81 ? -2.416 -8.058 1.721 1.00 92.31 81 SER A CA 1
ATOM 638 C C . SER A 1 81 ? -0.905 -8.293 1.688 1.00 92.31 81 SER A C 1
ATOM 640 O O . SER A 1 81 ? -0.307 -8.773 2.653 1.00 92.31 81 SER A O 1
ATOM 642 N N . TRP A 1 82 ? -0.264 -7.837 0.613 1.00 95.06 82 TRP A N 1
ATOM 643 C CA . TRP A 1 82 ? 1.182 -7.813 0.475 1.00 95.06 82 TRP A CA 1
ATOM 644 C C . TRP A 1 82 ? 1.844 -7.012 1.595 1.00 95.06 82 TRP A C 1
ATOM 646 O O . TRP A 1 82 ? 2.727 -7.540 2.264 1.00 95.06 82 TRP A O 1
ATOM 656 N N . LEU A 1 83 ? 1.381 -5.795 1.888 1.00 92.38 83 LEU A N 1
ATOM 657 C CA . LEU A 1 83 ? 1.926 -4.974 2.972 1.00 92.38 83 LEU A CA 1
ATOM 658 C C . LEU A 1 83 ? 1.806 -5.677 4.333 1.00 92.38 83 LEU A C 1
ATOM 660 O O . LEU A 1 83 ? 2.756 -5.692 5.116 1.00 92.38 83 LEU A O 1
ATOM 664 N N . ARG A 1 84 ? 0.664 -6.327 4.593 1.00 90.12 84 ARG A N 1
ATOM 665 C CA . ARG A 1 84 ? 0.443 -7.130 5.806 1.00 90.12 84 ARG A CA 1
ATOM 666 C C . ARG A 1 84 ? 1.419 -8.301 5.914 1.00 90.12 84 ARG A C 1
ATOM 668 O O . ARG A 1 84 ? 1.790 -8.654 7.030 1.00 90.12 84 ARG A O 1
ATOM 675 N N . SER A 1 85 ? 1.882 -8.873 4.804 1.00 87.75 85 SER A N 1
ATOM 676 C CA . SER A 1 85 ? 2.859 -9.972 4.829 1.00 87.75 85 SER A CA 1
ATOM 677 C C . SER A 1 85 ? 4.234 -9.564 5.382 1.00 87.75 85 SER A C 1
ATOM 679 O O . SER A 1 85 ? 4.921 -10.403 5.960 1.00 87.75 85 SER A O 1
ATOM 681 N N . PHE A 1 86 ? 4.602 -8.279 5.297 1.00 86.31 86 PHE A N 1
ATOM 682 C CA . PHE A 1 86 ? 5.828 -7.737 5.906 1.00 86.31 86 PHE A CA 1
ATOM 683 C C . PHE A 1 86 ? 5.615 -7.227 7.331 1.00 86.31 86 PHE A C 1
ATOM 685 O O . PHE A 1 86 ? 6.573 -6.807 7.982 1.00 86.31 86 PHE A O 1
ATOM 692 N N . SER A 1 87 ? 4.372 -7.214 7.820 1.00 84.62 87 SER A N 1
ATOM 693 C CA . SER A 1 87 ? 4.090 -6.701 9.155 1.00 84.62 87 SER A CA 1
ATOM 694 C C . SER A 1 87 ? 4.708 -7.603 10.224 1.00 84.62 87 SER A C 1
ATOM 696 O O . SER A 1 87 ? 4.589 -8.830 10.201 1.00 84.62 87 SER A O 1
ATOM 698 N N . ILE A 1 88 ? 5.382 -6.980 11.188 1.00 87.88 88 ILE A N 1
ATOM 699 C CA . ILE A 1 88 ? 5.896 -7.679 12.361 1.00 87.88 88 ILE A CA 1
ATOM 700 C C . ILE A 1 88 ? 4.706 -7.930 13.287 1.00 87.88 88 ILE A C 1
ATOM 702 O O . ILE A 1 88 ? 4.122 -6.982 13.811 1.00 87.88 88 ILE A O 1
ATOM 706 N N . LYS A 1 89 ? 4.344 -9.205 13.485 1.00 83.00 89 LYS A N 1
ATOM 707 C CA . LYS A 1 89 ? 3.212 -9.587 14.342 1.00 83.00 89 LYS A CA 1
ATOM 708 C C . LYS A 1 89 ? 3.400 -9.041 15.753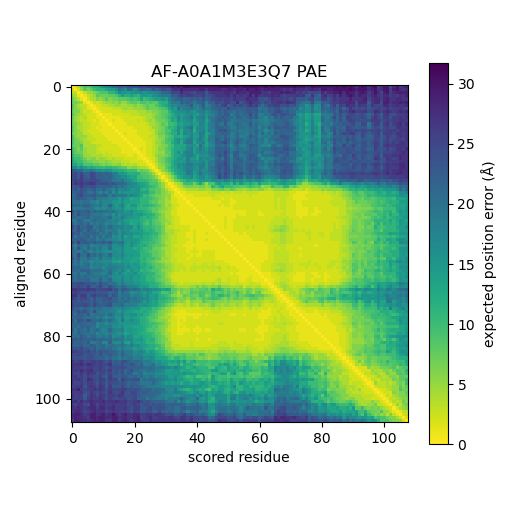 1.00 83.00 89 LYS A C 1
ATOM 710 O O . LYS A 1 89 ? 4.370 -9.376 16.438 1.00 83.00 89 LYS A O 1
ATOM 715 N N . THR A 1 90 ? 2.427 -8.273 16.220 1.00 84.69 90 THR A N 1
ATOM 716 C CA . THR A 1 90 ? 2.383 -7.810 17.605 1.00 84.69 90 THR A CA 1
ATOM 717 C C . THR A 1 90 ? 1.938 -8.941 18.537 1.00 84.69 90 THR A C 1
ATOM 719 O O . THR A 1 90 ? 1.383 -9.957 18.108 1.00 84.69 90 THR A O 1
ATOM 722 N N . LYS A 1 91 ? 2.144 -8.777 19.851 1.00 81.00 91 LYS A N 1
ATOM 723 C CA . LYS A 1 91 ? 1.640 -9.734 20.858 1.00 81.00 91 LYS A CA 1
ATOM 724 C C . LYS A 1 91 ? 0.119 -9.929 20.752 1.00 81.00 91 LYS A C 1
ATOM 726 O O . LYS A 1 91 ? -0.371 -11.038 20.950 1.00 81.00 91 LYS A O 1
ATOM 731 N N . GLN A 1 92 ? -0.609 -8.872 20.391 1.00 78.88 92 GLN A N 1
ATOM 732 C CA . GLN A 1 92 ? -2.059 -8.898 20.218 1.00 78.88 92 GLN A CA 1
ATOM 733 C C . GLN A 1 92 ? -2.486 -9.722 18.995 1.00 78.88 92 GLN A C 1
ATOM 735 O O . GLN A 1 92 ? -3.453 -10.484 19.074 1.00 78.88 92 GLN A O 1
ATOM 740 N N . ASP A 1 93 ? -1.744 -9.633 17.889 1.00 75.44 93 ASP A N 1
ATOM 741 C CA . ASP A 1 93 ? -2.011 -10.436 16.688 1.00 75.44 93 ASP A CA 1
ATOM 742 C C . ASP A 1 93 ? -1.851 -11.930 16.985 1.00 75.44 93 ASP A C 1
ATOM 744 O O . ASP A 1 93 ? -2.683 -12.751 16.599 1.00 75.44 93 ASP A O 1
ATOM 748 N N . GLN A 1 94 ? -0.815 -12.281 17.754 1.00 75.38 94 GLN A N 1
ATOM 749 C CA . GLN A 1 94 ? -0.572 -13.660 18.181 1.00 75.38 94 GLN A CA 1
ATOM 750 C C . GLN A 1 94 ? -1.674 -14.190 19.106 1.00 75.38 94 GLN A C 1
ATOM 752 O O . GLN A 1 94 ? -2.031 -15.366 19.021 1.00 75.38 94 GLN A O 1
ATOM 757 N N . PHE A 1 95 ? -2.206 -13.346 19.993 1.00 72.81 95 PHE A N 1
ATOM 758 C CA . PHE A 1 95 ? -3.322 -13.706 20.868 1.00 72.81 95 PHE A CA 1
ATOM 759 C C . PHE A 1 95 ? -4.609 -13.928 20.061 1.00 72.81 95 PHE A C 1
ATOM 761 O O . PHE A 1 95 ? -5.275 -14.951 20.205 1.00 72.81 95 PHE A O 1
ATOM 768 N N . THR A 1 96 ? -4.910 -13.022 19.132 1.00 74.25 96 THR A N 1
ATOM 769 C CA . THR A 1 96 ? -6.105 -13.091 18.278 1.00 74.25 96 THR A CA 1
ATOM 770 C C . THR A 1 96 ? -6.085 -14.319 17.360 1.00 74.25 96 THR A C 1
ATOM 772 O O . THR A 1 96 ? -7.103 -14.991 17.194 1.00 74.25 96 THR A O 1
ATOM 775 N N . GLU A 1 97 ? -4.920 -14.667 16.804 1.00 76.44 97 GLU A N 1
ATOM 776 C CA . GLU A 1 97 ? -4.755 -15.870 15.980 1.00 76.44 97 GLU A CA 1
ATOM 777 C C . GLU A 1 97 ? -4.934 -17.169 16.787 1.00 76.44 97 GLU A C 1
ATOM 779 O O . GLU A 1 97 ? -5.429 -18.171 16.267 1.00 76.44 97 GLU A O 1
ATOM 784 N N . ARG A 1 98 ? -4.559 -17.171 18.072 1.00 70.88 98 ARG A N 1
ATOM 785 C CA . ARG A 1 98 ? -4.815 -18.303 18.974 1.00 70.88 98 ARG A CA 1
ATOM 786 C C . ARG A 1 98 ? -6.310 -18.464 19.256 1.00 70.88 98 ARG A C 1
ATOM 788 O O . ARG A 1 98 ? -6.833 -19.570 19.130 1.00 70.88 98 ARG A O 1
ATOM 795 N N . GLU A 1 99 ? -7.001 -17.370 19.560 1.00 78.31 99 GLU A N 1
ATOM 796 C CA . GLU A 1 99 ? -8.445 -17.360 19.833 1.00 78.31 99 GLU A CA 1
ATOM 797 C C . GLU A 1 99 ? -9.281 -17.827 18.628 1.00 78.31 99 GLU A C 1
ATOM 799 O O . GLU A 1 99 ? -10.235 -18.595 18.784 1.00 78.31 99 GLU A O 1
ATOM 804 N N . SER A 1 100 ? -8.918 -17.420 17.406 1.00 74.69 100 SER A N 1
ATOM 805 C CA . SER A 1 100 ? -9.631 -17.849 16.195 1.00 74.69 100 SER A CA 1
ATOM 806 C C . SER A 1 100 ? -9.472 -19.350 15.923 1.00 74.69 100 SER A C 1
ATOM 808 O O . SER A 1 100 ? -10.447 -20.023 15.574 1.00 74.69 100 SER A O 1
ATOM 810 N N . LYS A 1 101 ? -8.277 -19.909 16.165 1.00 79.06 101 LYS A N 1
ATOM 811 C CA . LYS A 1 101 ? -8.021 -21.355 16.064 1.00 79.06 101 LYS A CA 1
ATOM 812 C C . LYS A 1 101 ? -8.821 -22.143 17.104 1.00 79.06 101 LYS A C 1
ATOM 814 O O . LYS A 1 101 ? -9.443 -23.141 16.752 1.00 79.06 101 LYS A O 1
ATOM 819 N N . LEU A 1 102 ? -8.892 -21.666 18.349 1.00 77.06 102 LEU A N 1
ATOM 820 C CA . LEU A 1 102 ? -9.676 -22.304 19.417 1.00 77.06 102 LEU A CA 1
ATOM 821 C C . LEU A 1 102 ? -11.183 -22.346 19.104 1.00 77.06 102 LEU A C 1
ATOM 823 O O . LEU A 1 102 ? -11.842 -23.352 19.372 1.00 77.06 102 LEU A O 1
ATOM 827 N N . LYS A 1 103 ? -11.734 -21.287 18.496 1.00 75.25 103 LYS A N 1
ATOM 828 C CA . LYS A 1 103 ? -13.148 -21.241 18.079 1.00 75.25 103 LYS A CA 1
ATOM 829 C C . LYS A 1 103 ? -13.467 -22.190 16.920 1.00 75.25 103 LYS A C 1
ATOM 831 O O . LYS A 1 103 ? -14.557 -22.751 16.893 1.00 75.25 103 LYS A O 1
ATOM 836 N N . SER A 1 104 ? -12.529 -22.390 15.994 1.00 7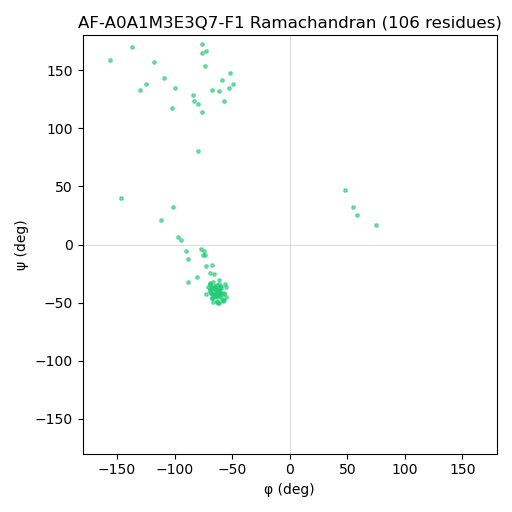2.75 104 SER A N 1
ATOM 837 C CA . SER A 1 104 ? -12.686 -23.337 14.880 1.00 72.75 104 SER A CA 1
ATOM 838 C C . SER A 1 104 ? -12.684 -24.796 15.358 1.00 72.75 104 SER A C 1
ATOM 840 O O . SER A 1 104 ? -13.491 -25.600 14.901 1.00 72.75 104 SER A O 1
ATOM 842 N N . VAL A 1 105 ? -11.845 -25.123 16.348 1.00 74.56 105 VAL A N 1
ATOM 843 C CA . VAL A 1 105 ? -11.761 -26.479 16.923 1.00 74.56 105 VAL A CA 1
ATOM 844 C C . VAL A 1 105 ? -13.015 -26.851 17.721 1.00 74.56 105 VAL A C 1
ATOM 846 O O . VAL A 1 105 ? -13.438 -27.996 17.673 1.00 74.56 105 VAL A O 1
ATOM 849 N N . ARG A 1 106 ? -13.654 -25.897 18.411 1.00 62.22 106 ARG A N 1
ATOM 850 C CA . ARG A 1 106 ? -14.885 -26.143 19.193 1.00 62.22 106 ARG A CA 1
ATOM 851 C C . ARG A 1 106 ? -16.156 -26.340 18.356 1.00 62.22 106 ARG A C 1
ATOM 853 O O . ARG A 1 106 ? -17.193 -26.661 18.925 1.00 62.22 106 ARG A O 1
ATOM 860 N N . LYS A 1 107 ? -16.110 -26.099 17.042 1.00 56.19 107 LYS A N 1
ATOM 861 C CA . LYS A 1 107 ? -17.272 -26.219 16.141 1.00 56.19 107 LYS A CA 1
ATOM 862 C C . LYS A 1 107 ? -17.327 -27.571 15.408 1.00 56.19 107 LYS A C 1
ATOM 864 O O . LYS A 1 107 ? -18.156 -27.737 14.517 1.00 56.19 107 LYS A O 1
ATOM 869 N N . LYS A 1 108 ? -16.439 -28.503 15.753 1.00 46.28 108 LYS A N 1
ATOM 870 C CA . LYS A 1 108 ? -16.335 -29.851 15.191 1.00 46.28 108 LYS A CA 1
ATOM 871 C C . LYS A 1 108 ? -16.505 -30.872 16.307 1.00 46.28 108 LYS A C 1
ATOM 873 O O . LYS A 1 108 ? -17.101 -31.926 16.013 1.00 46.28 108 LYS A O 1
#